Protein AF-A0A1M7PJ17-F1 (afdb_monomer)

Structure (mmCIF, N/CA/C/O backbone):
data_AF-A0A1M7PJ17-F1
#
_entry.id   AF-A0A1M7PJ17-F1
#
loop_
_atom_site.group_PDB
_atom_site.id
_atom_site.type_symbol
_atom_site.label_atom_id
_atom_site.label_alt_id
_atom_site.label_comp_id
_atom_site.label_asym_id
_atom_site.label_entity_id
_atom_site.label_seq_id
_atom_site.pdbx_PDB_ins_code
_atom_site.Cartn_x
_atom_site.Cartn_y
_atom_site.Cartn_z
_atom_site.occupancy
_atom_site.B_iso_or_equiv
_atom_site.auth_seq_id
_atom_site.auth_comp_id
_atom_site.auth_asym_id
_atom_site.auth_atom_id
_atom_site.pdbx_PDB_model_num
ATOM 1 N N . MET A 1 1 ? -5.662 15.257 6.649 1.00 79.00 1 MET A N 1
ATOM 2 C CA . MET A 1 1 ? -4.935 15.337 5.359 1.00 79.00 1 MET A CA 1
ATOM 3 C C . MET A 1 1 ? -5.866 14.843 4.270 1.00 79.00 1 MET A C 1
ATOM 5 O O . MET A 1 1 ? -6.425 13.766 4.439 1.00 79.00 1 MET A O 1
ATOM 9 N N . ASN A 1 2 ? -6.087 15.626 3.214 1.00 89.44 2 ASN A N 1
ATOM 10 C CA . ASN A 1 2 ? -6.954 15.208 2.107 1.00 89.44 2 ASN A CA 1
ATOM 11 C C . ASN A 1 2 ? -6.204 14.250 1.145 1.00 89.44 2 ASN A C 1
ATOM 13 O O . ASN A 1 2 ? -4.993 14.052 1.269 1.00 89.44 2 ASN A O 1
ATOM 17 N N . ARG A 1 3 ? -6.923 13.626 0.198 1.00 94.19 3 ARG A N 1
ATOM 18 C CA . ARG A 1 3 ? -6.342 12.658 -0.759 1.00 94.19 3 ARG A CA 1
ATOM 19 C C . ARG A 1 3 ? -5.282 13.286 -1.672 1.00 94.19 3 ARG A C 1
ATOM 21 O O . ARG A 1 3 ? -4.287 12.630 -1.966 1.00 94.19 3 ARG A O 1
ATOM 28 N N . THR A 1 4 ? -5.473 14.537 -2.085 1.00 95.31 4 THR A N 1
ATOM 29 C CA . THR A 1 4 ? -4.537 15.268 -2.951 1.00 95.31 4 THR A CA 1
ATOM 30 C C . THR A 1 4 ? -3.198 15.484 -2.250 1.00 95.31 4 THR A C 1
ATOM 32 O O . THR A 1 4 ? -2.162 15.092 -2.780 1.00 95.31 4 THR A O 1
ATOM 35 N N . ASP A 1 5 ? -3.217 15.993 -1.017 1.00 95.69 5 ASP A N 1
ATOM 36 C CA . ASP A 1 5 ? -2.011 16.192 -0.207 1.00 95.69 5 ASP A CA 1
ATOM 37 C C . ASP A 1 5 ? -1.290 14.862 0.056 1.00 95.69 5 ASP A C 1
ATOM 39 O O . ASP A 1 5 ? -0.059 14.791 0.052 1.00 95.69 5 ASP A O 1
ATOM 43 N N . PHE A 1 6 ? -2.050 13.781 0.278 1.00 96.12 6 PHE A N 1
ATOM 44 C CA . PHE A 1 6 ? -1.476 12.447 0.440 1.00 96.12 6 PHE A CA 1
ATOM 45 C C . PHE A 1 6 ? -0.746 11.999 -0.831 1.00 96.12 6 PHE A C 1
ATOM 47 O O . PHE A 1 6 ? 0.396 11.552 -0.744 1.00 96.12 6 PHE A O 1
ATOM 54 N N . ILE A 1 7 ? -1.364 12.164 -2.006 1.00 97.69 7 ILE A N 1
ATOM 55 C CA . ILE A 1 7 ? -0.747 11.840 -3.299 1.00 97.69 7 ILE A CA 1
ATOM 56 C C . ILE A 1 7 ? 0.556 12.618 -3.499 1.00 97.69 7 ILE A C 1
ATOM 58 O O . ILE A 1 7 ? 1.564 12.007 -3.849 1.00 97.69 7 ILE A O 1
ATOM 62 N N . GLU A 1 8 ? 0.571 13.934 -3.271 1.00 97.62 8 GLU A N 1
ATOM 63 C CA . GLU A 1 8 ? 1.778 14.747 -3.486 1.00 97.62 8 GLU A CA 1
ATOM 64 C C . GLU A 1 8 ? 2.935 14.316 -2.574 1.00 97.62 8 GLU A C 1
ATOM 66 O O . GLU A 1 8 ? 4.075 14.164 -3.027 1.00 97.62 8 GLU A O 1
ATOM 71 N N . ASN A 1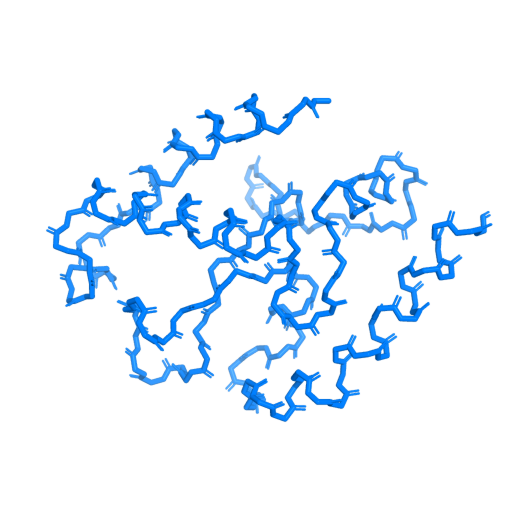 9 ? 2.639 13.998 -1.312 1.00 96.50 9 ASN A N 1
ATOM 72 C CA . ASN A 1 9 ? 3.629 13.445 -0.390 1.00 96.50 9 ASN A CA 1
ATOM 73 C C . ASN A 1 9 ? 4.150 12.073 -0.852 1.00 96.50 9 ASN A C 1
ATOM 75 O O . ASN A 1 9 ? 5.361 11.819 -0.820 1.00 96.50 9 ASN A O 1
ATOM 79 N N . GLU A 1 10 ? 3.261 11.196 -1.325 1.00 97.44 10 GLU A N 1
ATOM 80 C CA . GLU A 1 10 ? 3.639 9.873 -1.824 1.00 97.44 10 GLU A CA 1
ATOM 81 C C . GLU A 1 10 ? 4.479 9.954 -3.103 1.00 97.44 10 GLU A C 1
ATOM 83 O O . GLU A 1 10 ? 5.447 9.202 -3.224 1.00 97.44 10 GLU A O 1
ATOM 88 N N . LYS A 1 11 ? 4.211 10.900 -4.014 1.00 98.06 11 LYS A N 1
ATOM 89 C CA . LYS A 1 11 ? 5.052 11.130 -5.204 1.00 98.06 11 LYS A CA 1
ATOM 90 C C . LYS A 1 11 ? 6.504 11.391 -4.807 1.00 98.06 11 LYS A C 1
ATOM 92 O O . LYS A 1 11 ? 7.417 10.731 -5.309 1.00 98.06 11 LYS A O 1
ATOM 97 N N . ILE A 1 12 ? 6.723 12.313 -3.866 1.00 97.25 12 ILE A N 1
ATOM 98 C CA . ILE A 1 12 ? 8.064 12.669 -3.379 1.00 97.25 12 ILE A CA 1
ATOM 99 C C . ILE A 1 12 ? 8.724 11.470 -2.690 1.00 97.25 12 ILE A C 1
ATOM 101 O O . ILE A 1 12 ? 9.908 11.198 -2.912 1.00 97.25 12 ILE A O 1
ATOM 105 N N . ARG A 1 13 ? 7.975 10.738 -1.858 1.00 95.81 13 ARG A N 1
ATOM 106 C CA . ARG A 1 13 ? 8.484 9.572 -1.125 1.00 95.81 13 ARG A CA 1
ATOM 107 C C . ARG A 1 13 ? 8.889 8.439 -2.067 1.00 95.81 13 ARG A C 1
ATOM 109 O O . ARG A 1 13 ? 9.993 7.915 -1.946 1.00 95.81 13 ARG A O 1
ATOM 116 N N . VAL A 1 14 ? 8.025 8.070 -3.009 1.00 96.56 14 VAL A N 1
ATOM 117 C CA . VAL A 1 14 ? 8.229 6.933 -3.920 1.00 96.56 14 VAL A CA 1
ATOM 118 C C . VAL A 1 14 ? 9.394 7.182 -4.874 1.00 96.56 14 VAL A C 1
ATOM 120 O O . VAL A 1 14 ? 10.194 6.274 -5.099 1.00 96.56 14 VAL A O 1
ATOM 123 N N . LEU A 1 15 ? 9.574 8.421 -5.348 1.00 97.56 15 LEU A N 1
ATOM 124 C CA . LEU A 1 15 ? 10.743 8.795 -6.153 1.00 97.56 15 LEU A CA 1
ATOM 125 C C . LEU A 1 15 ? 12.072 8.507 -5.434 1.00 97.56 15 LEU A C 1
ATOM 127 O O . LEU A 1 15 ? 13.036 8.120 -6.091 1.00 97.56 15 LEU A O 1
ATOM 131 N N . LYS A 1 16 ? 12.123 8.668 -4.104 1.00 95.81 16 LYS A N 1
ATOM 132 C CA . LYS A 1 16 ? 13.315 8.396 -3.277 1.00 95.81 16 LYS A CA 1
ATOM 133 C C . LYS A 1 16 ? 13.529 6.907 -2.988 1.00 95.81 16 LYS A C 1
ATOM 135 O O . LYS A 1 16 ? 14.641 6.517 -2.651 1.00 95.81 16 LYS A O 1
ATOM 140 N N . LEU A 1 17 ? 12.484 6.083 -3.086 1.00 93.50 17 LEU A N 1
ATOM 141 C CA . LEU A 1 17 ? 12.572 4.637 -2.848 1.00 93.50 17 LEU A CA 1
ATOM 142 C C . LEU A 1 17 ? 13.067 3.852 -4.060 1.00 93.50 17 LEU A C 1
ATOM 144 O O . LEU A 1 17 ? 13.517 2.714 -3.911 1.00 93.50 17 LEU A O 1
ATOM 148 N N . TYR A 1 18 ? 12.978 4.440 -5.251 1.00 97.00 18 TYR A N 1
ATOM 149 C CA . TYR A 1 18 ? 13.457 3.797 -6.459 1.00 97.00 18 TYR A CA 1
ATOM 150 C C . TYR A 1 18 ? 14.974 3.591 -6.408 1.00 97.00 18 TYR A C 1
ATOM 152 O O . TYR A 1 18 ? 15.756 4.525 -6.245 1.00 97.00 18 TYR A O 1
ATOM 160 N N . THR A 1 19 ? 15.383 2.354 -6.654 1.00 96.50 19 THR A N 1
ATOM 161 C CA . THR A 1 19 ? 16.767 1.974 -6.943 1.00 96.50 19 THR A CA 1
ATOM 162 C C . THR A 1 19 ? 16.802 1.131 -8.211 1.00 96.50 19 THR A C 1
ATOM 164 O O . THR A 1 19 ? 15.980 0.222 -8.369 1.00 96.50 19 THR A O 1
ATOM 167 N N . SER A 1 20 ? 17.756 1.403 -9.106 1.00 94.25 20 SER A N 1
ATOM 168 C CA . SER A 1 20 ? 17.914 0.643 -10.354 1.00 94.25 20 SER A CA 1
ATOM 169 C C . SER A 1 20 ? 18.114 -0.846 -10.075 1.00 94.25 20 SER A C 1
ATOM 171 O O . SER A 1 20 ? 17.436 -1.661 -10.683 1.00 94.25 20 SER A O 1
ATOM 173 N N . GLN A 1 21 ? 18.920 -1.192 -9.067 1.00 95.69 21 GLN A N 1
ATOM 174 C CA . GLN A 1 21 ? 19.187 -2.578 -8.665 1.00 95.69 21 GLN A CA 1
ATOM 175 C C . GLN A 1 21 ? 17.927 -3.418 -8.396 1.00 95.69 21 GLN A C 1
ATOM 177 O O . GLN A 1 21 ? 17.948 -4.626 -8.599 1.00 95.69 21 GLN A O 1
ATOM 182 N N . LYS A 1 22 ? 16.849 -2.808 -7.886 1.00 93.56 22 LYS A N 1
ATOM 183 C CA . LYS A 1 22 ? 15.629 -3.535 -7.495 1.00 93.56 22 LYS A CA 1
ATOM 184 C C . LYS A 1 22 ? 14.490 -3.400 -8.495 1.00 93.56 22 LYS A C 1
ATOM 186 O O . LYS A 1 22 ? 13.663 -4.300 -8.578 1.00 93.56 22 LYS A O 1
ATOM 191 N N . HIS A 1 23 ? 14.400 -2.261 -9.177 1.00 96.62 23 HIS A N 1
ATOM 192 C CA . HIS A 1 23 ? 13.172 -1.870 -9.864 1.00 96.62 23 HIS A CA 1
ATOM 193 C C . HIS A 1 23 ? 13.328 -1.761 -11.379 1.00 96.62 23 HIS A C 1
ATOM 195 O O . HIS A 1 23 ? 12.305 -1.783 -12.051 1.00 96.62 23 HIS A O 1
ATOM 201 N N . ILE A 1 24 ? 14.550 -1.661 -11.924 1.00 95.81 24 ILE A N 1
ATOM 202 C CA . ILE A 1 24 ? 14.758 -1.354 -13.353 1.00 95.81 24 ILE A CA 1
ATOM 203 C C . ILE A 1 24 ? 14.088 -2.365 -14.291 1.00 95.81 24 ILE A C 1
ATOM 205 O O . ILE A 1 24 ? 13.600 -1.984 -15.351 1.00 95.81 24 ILE A O 1
ATOM 209 N N . GLU A 1 25 ? 14.022 -3.635 -13.881 1.00 94.62 25 GLU A N 1
ATOM 210 C CA . GLU A 1 25 ? 13.449 -4.723 -14.677 1.00 94.62 25 GLU A CA 1
ATOM 211 C C . GLU A 1 25 ? 11.940 -4.547 -14.911 1.00 94.62 25 GLU A C 1
ATOM 213 O O . GLU A 1 25 ? 11.453 -4.773 -16.015 1.00 94.62 25 GLU A O 1
ATOM 218 N N . GLY A 1 26 ? 11.187 -4.124 -13.890 1.00 95.44 26 GLY A N 1
ATOM 219 C CA . GLY A 1 26 ? 9.742 -3.905 -14.006 1.00 95.44 26 GLY A CA 1
ATOM 220 C C . GLY A 1 26 ? 9.328 -2.445 -14.178 1.00 95.44 26 GLY A C 1
ATOM 221 O O . GLY A 1 26 ? 8.224 -2.170 -14.641 1.00 95.44 26 GLY A O 1
ATOM 222 N N . PHE A 1 27 ? 10.198 -1.504 -13.819 1.00 96.56 27 PHE A N 1
ATOM 223 C CA . PHE A 1 27 ? 9.952 -0.068 -13.851 1.00 96.56 27 PHE A CA 1
ATOM 224 C C . PHE A 1 27 ? 11.170 0.641 -14.446 1.00 96.56 27 PHE A C 1
ATOM 226 O O . PHE A 1 27 ? 12.147 0.893 -13.746 1.00 96.56 27 PHE A O 1
ATOM 233 N N . GLN A 1 28 ? 11.108 1.025 -15.726 1.00 96.44 28 GLN A N 1
ATOM 234 C CA . GLN A 1 28 ? 12.287 1.515 -16.463 1.00 96.44 28 GLN A CA 1
ATOM 235 C C . GLN A 1 28 ? 12.883 2.822 -15.908 1.00 96.44 28 GLN A C 1
ATOM 237 O O . GLN A 1 28 ? 13.998 3.208 -16.252 1.00 96.44 28 GLN A O 1
ATOM 242 N N . SER A 1 29 ? 12.140 3.547 -15.071 1.00 97.94 29 SER A N 1
ATOM 243 C CA . SER A 1 29 ? 12.629 4.746 -14.397 1.00 97.94 29 SER A CA 1
ATOM 244 C C . SER A 1 29 ? 11.901 4.984 -13.077 1.00 97.94 29 SER A C 1
ATOM 246 O O . SER A 1 29 ? 10.779 4.514 -12.870 1.00 97.94 29 SER A O 1
ATOM 248 N N . LYS A 1 30 ? 12.492 5.823 -12.215 1.00 98.00 30 LYS A N 1
ATOM 249 C CA . LYS A 1 30 ? 11.833 6.319 -10.995 1.00 98.00 30 LYS A CA 1
ATOM 250 C C . LYS A 1 30 ? 10.483 6.991 -11.275 1.00 98.00 30 LYS A C 1
ATOM 252 O O . LYS A 1 30 ? 9.583 6.908 -10.447 1.00 98.00 30 LYS A O 1
ATOM 257 N N . TYR A 1 31 ? 10.327 7.622 -12.442 1.00 98.25 31 TYR A N 1
ATOM 258 C CA . TYR A 1 31 ? 9.075 8.264 -12.841 1.00 98.25 31 TYR A CA 1
ATOM 259 C C . TYR A 1 31 ? 8.014 7.235 -13.219 1.00 98.25 31 TYR A C 1
ATOM 261 O O . TYR A 1 31 ? 6.883 7.371 -12.773 1.00 98.25 31 TYR A O 1
ATOM 269 N N . LYS A 1 32 ? 8.384 6.169 -13.944 1.00 98.19 32 LYS A N 1
ATOM 270 C CA . LYS A 1 32 ? 7.470 5.053 -14.241 1.00 98.19 32 LYS A CA 1
ATOM 271 C C . LYS A 1 32 ? 7.058 4.292 -12.983 1.00 98.19 32 LYS A C 1
ATOM 273 O O . LYS A 1 32 ? 5.903 3.902 -12.854 1.00 98.19 32 LYS A O 1
ATOM 278 N N . PHE A 1 33 ? 7.976 4.141 -12.032 1.00 98.31 33 PHE A N 1
ATOM 279 C CA . PHE A 1 33 ? 7.676 3.564 -10.724 1.00 98.31 33 PHE A CA 1
ATOM 280 C C . PHE A 1 33 ? 6.695 4.420 -9.912 1.00 98.31 33 PHE A C 1
ATOM 282 O O . PHE A 1 33 ? 5.715 3.901 -9.383 1.00 98.31 33 PHE A O 1
ATOM 289 N N . MET A 1 34 ? 6.928 5.735 -9.850 1.00 98.44 34 MET A N 1
ATOM 290 C CA . MET A 1 34 ? 6.029 6.681 -9.184 1.00 98.44 34 MET A CA 1
ATOM 291 C C . MET A 1 34 ? 4.653 6.733 -9.859 1.00 98.44 34 MET A C 1
ATOM 293 O O . MET A 1 34 ? 3.643 6.630 -9.169 1.00 98.44 34 MET A O 1
ATOM 297 N N . GLU A 1 35 ? 4.608 6.824 -11.191 1.00 98.50 35 GLU A N 1
ATOM 298 C CA . GLU A 1 35 ? 3.371 6.819 -11.981 1.00 98.50 35 GLU A CA 1
ATOM 299 C C . GLU A 1 35 ? 2.549 5.558 -11.691 1.00 98.50 35 GLU A C 1
ATOM 301 O O . GLU A 1 35 ? 1.369 5.651 -11.355 1.00 98.50 35 GLU A O 1
ATOM 306 N N . TRP A 1 36 ? 3.186 4.382 -11.727 1.00 98.62 36 TRP A N 1
ATOM 307 C CA . TRP A 1 36 ? 2.527 3.130 -11.366 1.00 98.62 36 TRP A CA 1
ATOM 308 C C . TRP A 1 36 ? 2.014 3.144 -9.925 1.00 98.62 36 TRP A C 1
ATOM 310 O O . TRP A 1 36 ? 0.866 2.772 -9.701 1.00 98.62 36 TRP A O 1
ATOM 320 N N . PHE A 1 37 ? 2.819 3.596 -8.958 1.00 98.62 37 PHE A N 1
ATOM 321 C CA . PHE A 1 37 ? 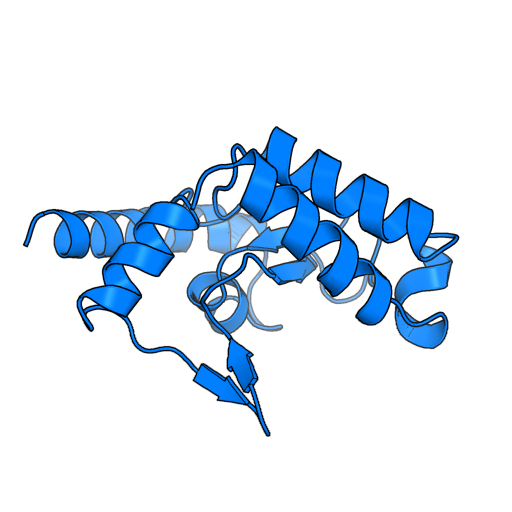2.410 3.618 -7.553 1.00 98.62 37 PHE A CA 1
ATOM 322 C C . PHE A 1 37 ? 1.162 4.483 -7.347 1.00 98.62 37 PHE A C 1
ATOM 324 O O . PHE A 1 37 ? 0.214 4.042 -6.704 1.00 98.62 37 PHE A O 1
ATOM 331 N N . ILE A 1 38 ? 1.128 5.694 -7.915 1.00 98.50 38 ILE A N 1
ATOM 332 C CA . ILE A 1 38 ? -0.023 6.600 -7.789 1.00 98.50 38 ILE A CA 1
ATOM 333 C C . ILE A 1 38 ? -1.249 6.042 -8.520 1.00 98.50 38 ILE A C 1
ATOM 335 O O . ILE A 1 38 ? -2.352 6.068 -7.974 1.00 98.50 38 ILE A O 1
ATOM 339 N N . ASN A 1 39 ? -1.070 5.474 -9.715 1.00 98.56 39 ASN A N 1
ATOM 340 C CA . ASN A 1 39 ? -2.162 4.826 -10.441 1.00 98.56 39 ASN A CA 1
ATOM 341 C C . ASN A 1 39 ? -2.725 3.633 -9.661 1.00 98.56 39 ASN A C 1
ATOM 343 O O . ASN A 1 39 ? -3.941 3.489 -9.558 1.00 98.56 39 ASN A O 1
ATOM 347 N N . GLN A 1 40 ? -1.861 2.814 -9.058 1.00 98.69 40 GLN A N 1
ATOM 348 C CA . GLN A 1 40 ? -2.268 1.678 -8.236 1.00 98.69 40 GLN A CA 1
ATOM 349 C C . GLN A 1 40 ? -2.964 2.132 -6.947 1.00 98.69 40 GLN A C 1
ATOM 351 O O . GLN A 1 40 ? -3.958 1.530 -6.550 1.00 98.69 40 GLN A O 1
ATOM 356 N N . LEU A 1 41 ? -2.494 3.215 -6.323 1.00 98.19 41 LEU A N 1
ATOM 357 C CA . LEU A 1 41 ? -3.119 3.820 -5.147 1.00 98.19 41 LEU A CA 1
ATOM 358 C C . LEU A 1 41 ? -4.550 4.283 -5.446 1.00 98.19 41 LEU A C 1
ATOM 360 O O . LEU A 1 41 ? -5.462 3.965 -4.684 1.00 98.19 41 LEU A O 1
ATOM 364 N N . ASN A 1 42 ? -4.752 4.962 -6.579 1.00 98.06 42 ASN A N 1
ATOM 365 C CA . ASN A 1 42 ? -6.076 5.381 -7.044 1.00 98.06 42 ASN A CA 1
ATOM 366 C C . ASN A 1 42 ? -6.956 4.180 -7.415 1.00 98.06 42 ASN A C 1
ATOM 368 O O . ASN A 1 42 ? -8.106 4.111 -6.990 1.00 98.06 42 ASN A O 1
ATOM 372 N N . LYS A 1 43 ? -6.411 3.204 -8.153 1.00 98.44 43 LYS A N 1
ATOM 373 C CA . LYS A 1 43 ? -7.119 1.975 -8.547 1.00 98.44 43 LYS A CA 1
ATOM 374 C C . LYS A 1 43 ? -7.592 1.163 -7.338 1.00 98.44 43 LYS A C 1
ATOM 376 O O . LYS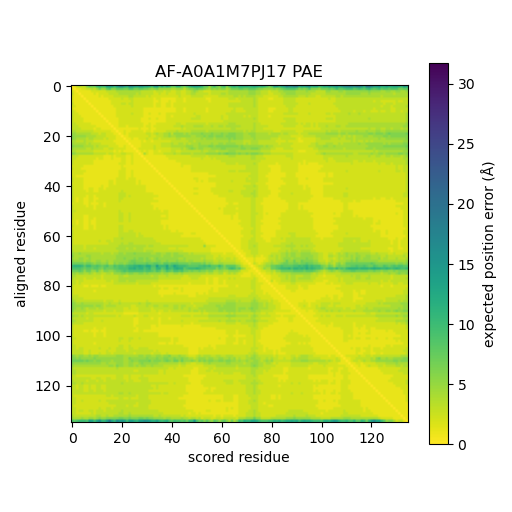 A 1 43 ? -8.655 0.557 -7.392 1.00 98.44 43 LYS A O 1
ATOM 381 N N . GLN A 1 44 ? -6.812 1.150 -6.259 1.00 98.38 44 GLN A N 1
ATOM 382 C CA . GLN A 1 44 ? -7.168 0.492 -5.003 1.00 98.38 44 GLN A CA 1
ATOM 383 C C . GLN A 1 44 ? -7.994 1.378 -4.058 1.00 98.38 44 GLN A C 1
ATOM 385 O O . GLN A 1 44 ? -8.222 0.978 -2.921 1.00 98.38 44 GLN A O 1
ATOM 390 N N . ASP A 1 45 ? -8.411 2.581 -4.471 1.00 98.25 45 ASP A N 1
ATOM 391 C CA . ASP A 1 45 ? -9.143 3.533 -3.622 1.00 98.25 45 ASP A CA 1
ATOM 392 C C . ASP A 1 45 ? -8.458 3.750 -2.256 1.00 98.25 45 ASP A C 1
ATOM 394 O O . ASP A 1 45 ? -9.094 3.796 -1.206 1.00 98.25 45 ASP A O 1
ATOM 398 N N . PHE A 1 46 ? -7.123 3.860 -2.263 1.00 98.50 46 PHE A N 1
ATOM 399 C CA . PHE A 1 46 ? -6.297 4.043 -1.063 1.00 98.50 46 PHE A CA 1
ATOM 400 C C . PHE A 1 46 ? -6.435 2.920 -0.016 1.00 98.50 46 PHE A C 1
ATOM 402 O O . PHE A 1 46 ? -6.078 3.109 1.151 1.00 98.50 46 PHE A O 1
ATOM 409 N N . LYS A 1 47 ? -6.923 1.742 -0.416 1.00 98.81 47 LYS A N 1
ATOM 410 C CA . LYS A 1 47 ? -7.106 0.575 0.452 1.00 98.81 47 LYS A CA 1
ATOM 411 C C . LYS A 1 47 ? -5.979 -0.433 0.297 1.00 98.81 47 LYS A C 1
ATOM 413 O O . LYS A 1 47 ? -5.379 -0.582 -0.768 1.00 98.81 47 LYS A O 1
ATOM 418 N N . CYS A 1 48 ? -5.711 -1.158 1.378 1.00 98.88 48 CYS A N 1
ATOM 419 C CA . CYS A 1 48 ? -4.859 -2.341 1.354 1.00 98.88 48 CYS A CA 1
ATOM 420 C C . CYS A 1 48 ? -5.431 -3.394 0.391 1.00 98.88 48 CYS A C 1
ATOM 422 O O . CYS A 1 48 ? -6.607 -3.723 0.480 1.00 98.88 48 CYS A O 1
ATOM 424 N N . TYR A 1 49 ? -4.597 -3.980 -0.468 1.00 98.81 49 TYR A N 1
ATOM 425 C CA . TYR A 1 49 ? -5.011 -5.041 -1.393 1.00 98.81 49 TYR A CA 1
ATOM 426 C C . TYR A 1 49 ? -5.579 -6.286 -0.691 1.00 98.81 49 TYR A C 1
ATOM 428 O O . TYR A 1 49 ? -6.445 -6.955 -1.253 1.00 98.81 49 TYR A O 1
ATOM 436 N N . TYR A 1 50 ? -5.086 -6.589 0.516 1.00 98.81 50 TYR A N 1
ATOM 437 C CA . TYR A 1 50 ? -5.439 -7.796 1.266 1.00 98.81 50 TYR A CA 1
ATOM 438 C C . TYR A 1 50 ? -6.656 -7.607 2.165 1.00 98.81 50 TYR A C 1
ATOM 440 O O . TYR A 1 50 ? -7.622 -8.346 2.048 1.00 98.81 50 TYR A O 1
ATOM 448 N 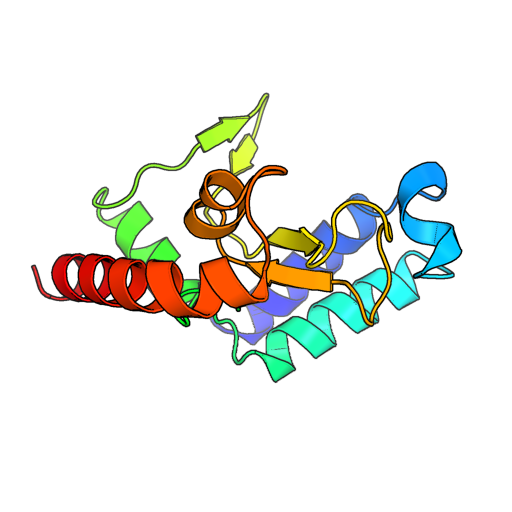N . CYS A 1 51 ? -6.608 -6.635 3.079 1.00 98.75 51 CYS A N 1
ATOM 449 C CA . CYS A 1 51 ? -7.677 -6.429 4.057 1.00 98.75 51 CYS A CA 1
ATOM 450 C C . CYS A 1 51 ? -8.680 -5.350 3.652 1.00 98.75 51 CYS A C 1
ATOM 452 O O . CYS A 1 51 ? -9.603 -5.090 4.405 1.00 98.75 51 CYS A O 1
ATOM 454 N N . GLU A 1 52 ? -8.474 -4.657 2.531 1.00 98.75 52 GLU A N 1
ATOM 455 C CA . GLU A 1 52 ? -9.391 -3.636 1.997 1.00 98.75 52 GLU A CA 1
ATOM 456 C C . GLU A 1 52 ? -9.677 -2.439 2.926 1.00 98.75 52 GLU A C 1
ATOM 458 O O . GLU A 1 52 ? -10.501 -1.578 2.619 1.00 98.75 52 GLU A O 1
ATOM 463 N N . THR A 1 53 ? -8.960 -2.320 4.046 1.00 98.69 53 THR A N 1
ATOM 464 C CA . THR A 1 53 ? -9.012 -1.146 4.922 1.00 98.69 53 THR A CA 1
ATOM 465 C C . THR A 1 53 ? -8.266 0.018 4.279 1.00 98.69 53 THR A C 1
ATOM 467 O O . THR A 1 53 ? -7.149 -0.148 3.772 1.00 98.69 53 THR A O 1
ATOM 470 N N . SER A 1 54 ? -8.877 1.200 4.329 1.00 98.31 54 SER A N 1
ATOM 471 C CA . SER A 1 54 ? -8.287 2.452 3.864 1.00 98.31 54 SER A CA 1
ATOM 472 C C . SER A 1 54 ? -7.050 2.815 4.685 1.00 98.31 54 SER A C 1
ATOM 474 O O . SER A 1 54 ? -7.017 2.642 5.906 1.00 98.31 54 SER A O 1
ATOM 476 N N . ILE A 1 55 ? -6.029 3.377 4.034 1.00 98.25 55 ILE A N 1
ATOM 477 C CA . ILE A 1 55 ? -4.867 3.918 4.746 1.00 98.25 55 ILE A CA 1
ATOM 478 C C . ILE A 1 55 ? -5.249 5.058 5.696 1.00 98.25 55 ILE A C 1
ATOM 480 O O . ILE A 1 55 ? -4.573 5.262 6.701 1.00 98.25 55 ILE A O 1
ATOM 484 N N . PHE A 1 56 ? -6.334 5.783 5.413 1.00 97.81 56 PHE A N 1
ATOM 485 C CA . PHE A 1 56 ? -6.814 6.858 6.278 1.00 97.81 56 PHE A CA 1
ATOM 486 C C . PHE A 1 56 ? -7.343 6.300 7.606 1.00 97.81 56 PHE A C 1
ATOM 488 O O . PHE A 1 56 ? -6.898 6.757 8.655 1.00 97.81 56 PHE A O 1
ATOM 495 N N . ASP A 1 57 ? -8.149 5.236 7.567 1.00 98.06 57 ASP A N 1
ATOM 496 C CA . ASP A 1 57 ? -8.653 4.568 8.775 1.00 98.06 57 ASP A CA 1
ATOM 497 C C . ASP A 1 57 ? -7.500 3.957 9.584 1.00 98.06 57 ASP A C 1
ATOM 499 O O . ASP A 1 57 ? -7.434 4.081 10.804 1.00 98.06 57 ASP A O 1
ATOM 503 N N . ILE 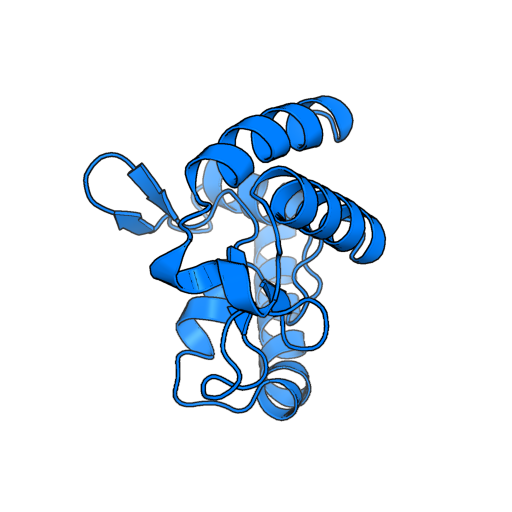A 1 58 ? -6.527 3.335 8.907 1.00 98.19 58 ILE A N 1
ATOM 504 C CA . ILE A 1 58 ? -5.342 2.768 9.570 1.00 98.19 58 ILE A CA 1
ATOM 505 C C . ILE A 1 58 ? -4.542 3.862 10.290 1.00 98.19 58 ILE A C 1
ATOM 507 O O . ILE A 1 58 ? -4.050 3.637 11.397 1.00 98.19 58 ILE A O 1
ATOM 511 N N . ARG A 1 59 ? -4.394 5.043 9.681 1.00 97.06 59 ARG A N 1
ATOM 512 C CA . ARG A 1 59 ? -3.706 6.180 10.307 1.00 97.06 59 ARG A CA 1
ATOM 513 C C . ARG A 1 59 ? -4.484 6.719 11.500 1.00 97.06 59 ARG A C 1
ATOM 515 O O . ARG A 1 59 ? -3.861 6.961 12.528 1.00 97.06 59 ARG A O 1
ATOM 522 N N . GLU A 1 60 ? -5.804 6.829 11.397 1.00 97.06 60 GLU A N 1
ATOM 523 C CA . GLU A 1 60 ? -6.662 7.229 12.516 1.00 97.06 60 GLU A CA 1
ATOM 524 C C . GLU A 1 60 ? -6.525 6.252 13.695 1.00 97.06 60 GLU A C 1
ATOM 526 O O . GLU A 1 60 ? -6.341 6.669 14.837 1.00 97.06 60 GLU A O 1
ATOM 531 N N . LEU A 1 61 ? -6.511 4.944 13.426 1.00 97.94 61 LEU A N 1
ATOM 532 C CA . LEU A 1 61 ? -6.261 3.929 14.452 1.00 97.94 61 LEU A CA 1
ATOM 533 C C . LEU A 1 61 ? -4.882 4.080 15.113 1.00 97.94 61 LEU A C 1
ATOM 535 O O . LEU A 1 61 ? -4.745 3.806 16.303 1.00 97.94 61 LEU A O 1
ATOM 539 N N . MET A 1 62 ? -3.856 4.509 14.373 1.00 96.75 62 MET A N 1
ATOM 540 C CA . MET A 1 62 ? -2.534 4.791 14.946 1.00 96.75 62 MET A CA 1
ATOM 541 C C . MET A 1 62 ? -2.509 6.077 15.771 1.00 96.75 62 MET A C 1
ATOM 543 O O . MET A 1 62 ? -1.799 6.136 16.769 1.00 96.75 62 MET A O 1
ATOM 547 N N . GLU A 1 63 ? -3.231 7.110 15.341 1.00 95.88 63 GLU A N 1
ATOM 548 C CA . GLU A 1 63 ? -3.361 8.384 16.058 1.00 95.88 63 GLU A CA 1
ATOM 549 C C . GLU A 1 63 ? -4.118 8.200 17.378 1.00 95.88 63 GLU A C 1
ATOM 551 O O . GLU A 1 63 ? -3.730 8.782 18.385 1.00 95.88 63 GLU A O 1
ATOM 556 N N . LYS A 1 64 ? -5.118 7.311 17.400 1.00 96.94 64 LYS A N 1
ATOM 557 C CA . LYS A 1 64 ? -5.831 6.867 18.612 1.00 96.94 64 LYS A CA 1
ATOM 558 C C . LYS A 1 64 ? -5.082 5.795 19.417 1.00 96.94 64 LYS A C 1
ATOM 560 O O . LYS A 1 64 ? -5.668 5.189 20.307 1.00 96.94 64 LYS A O 1
ATOM 565 N N . GLU A 1 65 ? -3.834 5.491 19.058 1.00 96.12 65 GLU A N 1
ATOM 566 C CA . GLU A 1 65 ? -2.980 4.478 19.701 1.00 96.12 65 GLU A CA 1
ATOM 567 C C . GLU A 1 65 ? -3.547 3.041 19.731 1.00 96.12 65 GLU A C 1
ATOM 569 O O . GLU A 1 65 ? -2.998 2.157 20.390 1.0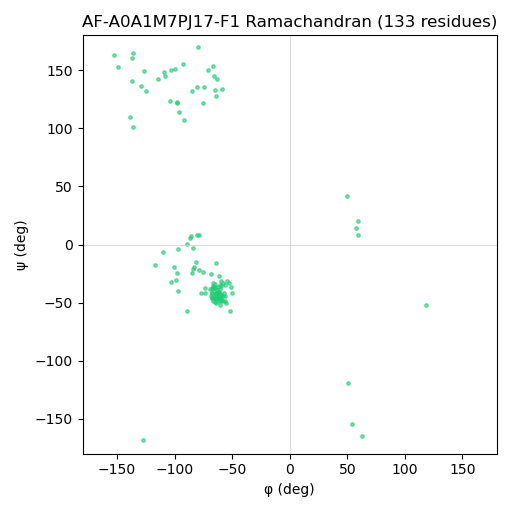0 96.12 65 GLU A O 1
ATOM 574 N N . LYS A 1 66 ? -4.592 2.756 18.947 1.00 97.38 66 LYS A N 1
ATOM 575 C CA . LYS A 1 66 ? -5.178 1.412 18.798 1.00 97.38 66 LYS A CA 1
ATOM 576 C C . LYS A 1 66 ? -4.325 0.491 17.933 1.00 97.38 66 LYS A C 1
ATOM 578 O O . LYS A 1 66 ? -4.401 -0.729 18.053 1.00 97.38 66 LYS A O 1
ATOM 583 N N . LEU A 1 67 ? -3.498 1.068 17.060 1.00 96.69 67 LEU A N 1
ATOM 584 C CA . LEU A 1 67 ? -2.516 0.346 16.259 1.00 96.69 67 LEU A CA 1
ATOM 585 C C . LEU A 1 67 ? -1.109 0.912 16.463 1.00 96.69 67 LEU A C 1
ATOM 587 O O . LEU A 1 67 ? -0.864 2.110 16.344 1.00 96.69 67 LEU A O 1
ATOM 591 N N . LYS A 1 68 ? -0.140 0.023 16.707 1.00 94.50 68 LYS A N 1
ATOM 592 C CA . LYS A 1 68 ? 1.267 0.407 16.877 1.00 94.50 68 LYS A CA 1
ATOM 593 C C . LYS A 1 68 ? 1.982 0.531 15.536 1.00 94.50 68 LYS A C 1
ATOM 595 O O . LYS A 1 68 ? 1.941 -0.390 14.718 1.00 94.50 68 LYS A O 1
ATOM 600 N N . LYS A 1 69 ? 2.712 1.630 15.343 1.00 93.12 69 LYS A N 1
ATOM 601 C CA . LYS A 1 69 ? 3.684 1.796 14.248 1.00 93.12 69 LYS A CA 1
ATOM 602 C C . LYS A 1 69 ? 4.914 0.916 14.504 1.00 93.12 69 LYS A C 1
ATOM 604 O O . LYS A 1 69 ? 5.295 0.713 15.656 1.00 93.12 69 LYS A O 1
ATOM 609 N N . ARG A 1 70 ? 5.595 0.447 13.452 1.00 93.81 70 ARG A N 1
ATOM 610 C CA . ARG A 1 70 ? 6.888 -0.254 13.599 1.00 93.81 70 ARG A CA 1
ATOM 611 C C . ARG A 1 70 ? 8.034 0.731 13.389 1.00 93.81 70 ARG A C 1
ATOM 613 O O . ARG A 1 70 ? 8.217 1.214 12.274 1.00 93.81 70 ARG A O 1
ATOM 620 N N . LYS A 1 71 ? 8.821 1.016 14.428 1.00 92.94 71 LYS A N 1
ATOM 621 C CA . LYS A 1 71 ? 10.034 1.843 14.311 1.00 92.94 71 LYS A CA 1
ATOM 622 C C . LYS A 1 71 ? 11.077 1.137 13.433 1.00 92.94 71 LYS A C 1
ATOM 624 O O . LYS A 1 71 ? 11.321 -0.055 13.613 1.00 92.94 71 LYS A O 1
ATOM 629 N N . ILE A 1 72 ? 11.675 1.862 12.488 1.00 91.31 72 ILE A N 1
ATOM 630 C CA . ILE A 1 72 ? 12.741 1.382 11.597 1.00 91.31 72 ILE A CA 1
ATOM 631 C C . ILE A 1 72 ? 13.817 2.461 11.436 1.00 91.31 72 ILE A C 1
ATOM 633 O O . ILE A 1 72 ? 13.580 3.491 10.813 1.00 91.31 72 ILE A O 1
ATOM 637 N N . GLY A 1 73 ? 15.010 2.247 11.998 1.00 89.19 73 GLY A N 1
ATOM 638 C CA . GLY A 1 73 ? 16.056 3.277 12.008 1.00 89.19 73 GLY A CA 1
ATOM 639 C C . GLY A 1 73 ? 15.518 4.614 12.539 1.00 89.19 73 GLY A C 1
ATOM 640 O O . GLY A 1 73 ? 15.009 4.680 13.659 1.00 89.19 73 GLY A O 1
ATOM 641 N N . HIS A 1 74 ? 15.570 5.654 11.702 1.00 84.75 74 HIS A N 1
ATOM 642 C CA . HIS A 1 74 ? 15.060 6.999 12.008 1.00 84.75 74 HIS A CA 1
ATOM 643 C C . HIS A 1 74 ? 13.578 7.229 11.643 1.00 84.75 74 HIS A C 1
ATOM 645 O O . HIS A 1 74 ? 13.073 8.330 11.836 1.00 84.75 74 HIS A O 1
ATOM 651 N N . GLY A 1 75 ? 12.875 6.229 11.102 1.00 87.56 75 GLY A N 1
ATOM 652 C CA . GLY A 1 75 ? 11.494 6.350 10.623 1.00 87.56 75 GLY A CA 1
ATOM 653 C C . GLY A 1 75 ? 10.537 5.299 11.188 1.00 87.56 75 GLY A C 1
ATOM 654 O O . GLY A 1 75 ? 10.853 4.560 12.123 1.00 87.56 75 GLY A O 1
ATOM 655 N N . PHE A 1 76 ? 9.344 5.220 10.592 1.00 92.25 76 PHE A N 1
ATOM 656 C CA . PHE A 1 76 ? 8.287 4.285 10.984 1.00 92.25 76 PHE A CA 1
ATOM 657 C C . PHE A 1 76 ? 7.614 3.648 9.764 1.00 92.25 76 PHE A C 1
ATOM 659 O O . PHE A 1 76 ? 7.328 4.331 8.782 1.00 92.25 76 PHE A O 1
ATOM 666 N N . ARG A 1 77 ? 7.302 2.352 9.861 1.00 94.50 77 ARG A N 1
ATOM 667 C CA . ARG A 1 77 ? 6.368 1.649 8.966 1.00 94.50 77 ARG A CA 1
ATOM 668 C C . ARG A 1 77 ? 4.961 1.663 9.553 1.00 94.50 77 ARG A C 1
ATOM 670 O O . ARG A 1 77 ? 4.793 1.785 10.771 1.00 94.50 77 ARG A O 1
ATOM 677 N N . GLY A 1 78 ? 3.963 1.532 8.681 1.00 95.25 78 GLY A N 1
ATOM 678 C CA . GLY A 1 78 ? 2.546 1.617 9.046 1.00 95.25 78 GLY A CA 1
ATOM 679 C C . GLY A 1 78 ? 1.758 2.751 8.383 1.00 95.25 78 GLY A C 1
ATOM 680 O O . GLY A 1 78 ? 0.718 2.461 7.803 1.00 95.25 78 GLY A O 1
ATOM 681 N N . PRO A 1 79 ? 2.203 4.022 8.426 1.00 95.50 79 PRO A N 1
ATOM 682 C CA . PRO A 1 79 ? 1.351 5.164 8.068 1.00 95.50 79 PRO A CA 1
ATOM 683 C C . PRO A 1 79 ? 1.183 5.399 6.552 1.00 95.50 79 PRO A C 1
ATOM 685 O O . PRO A 1 79 ? 0.639 6.433 6.153 1.00 95.50 79 PRO A O 1
ATOM 688 N N . ILE A 1 80 ? 1.667 4.467 5.727 1.00 96.44 80 ILE A N 1
ATOM 689 C CA . ILE A 1 80 ? 1.571 4.442 4.261 1.00 96.44 80 ILE A CA 1
ATOM 690 C C . ILE A 1 80 ? 1.228 3.021 3.792 1.00 96.44 80 ILE A C 1
ATOM 692 O O . ILE A 1 80 ? 1.456 2.056 4.528 1.00 96.44 80 ILE A O 1
ATOM 696 N N . LEU A 1 81 ? 0.708 2.886 2.567 1.00 98.31 81 LEU A N 1
ATOM 697 C CA . LEU A 1 81 ? 0.657 1.583 1.902 1.00 98.31 81 LEU A CA 1
ATOM 698 C C . LEU A 1 81 ? 2.025 1.264 1.293 1.00 98.31 81 LEU A C 1
ATOM 700 O O . LEU A 1 81 ? 2.684 2.104 0.680 1.00 98.31 81 LEU A O 1
ATOM 704 N N . GLU A 1 82 ? 2.455 0.031 1.487 1.00 97.62 82 GLU A N 1
ATOM 705 C CA . GLU A 1 82 ? 3.741 -0.490 1.060 1.00 97.62 82 GLU A CA 1
ATOM 706 C C . GLU A 1 82 ? 3.561 -1.343 -0.186 1.00 97.62 82 GLU A C 1
ATOM 708 O O . GLU A 1 82 ? 2.526 -1.979 -0.374 1.00 97.62 82 GLU A O 1
ATOM 713 N N . ILE A 1 83 ? 4.586 -1.379 -1.030 1.00 97.75 83 ILE A N 1
ATOM 714 C CA . ILE A 1 83 ? 4.591 -2.268 -2.185 1.00 97.75 83 ILE A CA 1
ATOM 715 C C . ILE A 1 83 ? 4.855 -3.680 -1.681 1.00 97.75 83 ILE A C 1
ATOM 717 O O . ILE A 1 83 ? 5.885 -3.935 -1.052 1.00 97.75 83 ILE A O 1
ATOM 721 N N . ASP A 1 84 ? 3.931 -4.580 -1.976 1.00 98.06 84 ASP A N 1
ATOM 722 C CA . ASP A 1 84 ? 4.093 -6.008 -1.767 1.00 98.06 84 ASP A CA 1
ATOM 723 C C . ASP A 1 84 ? 4.237 -6.729 -3.110 1.00 98.06 84 ASP A C 1
ATOM 725 O O . ASP A 1 84 ? 3.690 -6.285 -4.124 1.00 98.06 84 ASP A O 1
ATOM 729 N N . LYS A 1 85 ? 4.993 -7.829 -3.115 1.00 97.19 85 LYS A N 1
ATOM 730 C CA . LYS A 1 85 ? 5.123 -8.724 -4.266 1.00 97.19 85 LYS A CA 1
ATOM 731 C C . LYS A 1 85 ? 4.173 -9.896 -4.055 1.00 97.19 85 LYS A C 1
ATOM 733 O O . LYS A 1 85 ? 4.309 -10.626 -3.075 1.00 97.19 85 LYS A O 1
ATOM 738 N N . MET A 1 86 ? 3.249 -10.102 -4.989 1.00 97.25 86 MET A N 1
ATOM 739 C CA . MET A 1 86 ? 2.306 -11.216 -4.919 1.00 97.25 86 MET A CA 1
ATOM 740 C C . MET A 1 86 ? 3.069 -12.545 -4.930 1.00 97.25 86 MET A C 1
ATOM 742 O O . MET A 1 86 ? 2.950 -13.335 -3.993 1.00 97.25 86 MET A O 1
ATOM 746 N N . ASN A 1 87 ? 3.957 -12.714 -5.915 1.00 95.75 87 ASN A N 1
ATOM 747 C CA . ASN A 1 87 ? 4.973 -13.757 -5.936 1.00 95.75 87 ASN A CA 1
ATOM 748 C C . ASN A 1 87 ? 6.351 -13.160 -5.604 1.00 95.75 87 ASN A C 1
ATOM 750 O O . ASN A 1 87 ? 6.842 -12.248 -6.274 1.00 95.75 87 ASN A O 1
ATOM 754 N N . ASN A 1 88 ? 7.001 -13.687 -4.570 1.00 92.31 88 ASN A N 1
ATOM 755 C CA . ASN A 1 88 ? 8.262 -13.151 -4.069 1.00 92.31 88 ASN A CA 1
ATOM 756 C C . ASN A 1 88 ? 9.450 -13.328 -5.021 1.00 92.31 88 ASN A C 1
ATOM 758 O O . ASN A 1 88 ? 10.361 -12.488 -4.980 1.00 92.31 88 ASN A O 1
ATOM 762 N N . ASP A 1 89 ? 9.391 -14.333 -5.892 1.00 93.38 89 ASP A N 1
ATOM 763 C CA . ASP A 1 89 ? 10.453 -14.716 -6.825 1.00 93.38 89 ASP A CA 1
ATOM 764 C C . ASP A 1 89 ? 10.416 -13.891 -8.117 1.00 93.38 89 ASP A C 1
ATOM 766 O O . ASP A 1 89 ? 11.428 -13.728 -8.792 1.00 93.38 89 ASP A O 1
ATOM 770 N N . LEU A 1 90 ? 9.268 -13.286 -8.441 1.00 93.31 90 LEU A N 1
ATOM 771 C CA . LEU A 1 90 ? 9.086 -12.511 -9.672 1.00 93.31 90 LEU A CA 1
ATOM 772 C C . LEU A 1 90 ? 9.528 -11.045 -9.558 1.00 93.31 90 LEU A C 1
ATOM 774 O O . LEU A 1 90 ? 9.302 -10.277 -10.490 1.00 93.31 90 LEU A O 1
ATOM 778 N N . GLY A 1 91 ? 10.155 -10.624 -8.457 1.00 94.12 91 GLY A N 1
ATOM 779 C CA . GLY A 1 91 ? 10.699 -9.266 -8.317 1.00 94.12 91 GLY A CA 1
ATOM 780 C C . GLY A 1 91 ? 9.650 -8.142 -8.383 1.00 94.12 91 GLY A C 1
ATOM 781 O O . GLY A 1 91 ? 8.449 -8.364 -8.216 1.00 94.12 91 GLY A O 1
ATOM 782 N N . TYR A 1 92 ? 10.112 -6.905 -8.584 1.00 96.94 92 TYR A N 1
ATOM 783 C CA . TYR A 1 92 ? 9.255 -5.717 -8.650 1.00 96.94 92 TYR A CA 1
ATOM 784 C C . TYR A 1 92 ? 8.837 -5.424 -10.091 1.00 96.94 92 TYR A C 1
ATOM 786 O O . TYR A 1 92 ? 9.646 -4.924 -10.869 1.00 96.94 92 TYR A O 1
ATOM 794 N N . ARG A 1 93 ? 7.571 -5.685 -10.434 1.00 96.94 93 ARG A N 1
ATOM 795 C CA . ARG A 1 93 ? 6.982 -5.348 -11.740 1.00 96.94 93 ARG A CA 1
ATOM 796 C C . ARG A 1 93 ? 5.485 -5.040 -11.623 1.00 96.94 93 ARG A C 1
ATOM 798 O O . ARG A 1 93 ? 4.842 -5.603 -10.737 1.00 96.94 93 ARG A O 1
ATOM 805 N N . PRO A 1 94 ? 4.905 -4.214 -12.515 1.00 97.62 94 PRO A N 1
ATOM 806 C CA . PRO A 1 94 ? 3.508 -3.787 -12.430 1.00 97.62 94 PRO A CA 1
ATOM 807 C C . PRO A 1 94 ? 2.484 -4.914 -12.262 1.00 97.62 94 PRO A C 1
ATOM 809 O O . PRO A 1 94 ? 1.502 -4.736 -11.552 1.00 97.62 94 PRO A O 1
ATOM 812 N N . SER A 1 95 ? 2.714 -6.067 -12.897 1.00 97.25 95 SER A N 1
ATOM 813 C CA . SER A 1 95 ? 1.826 -7.234 -12.849 1.00 97.25 95 SER A CA 1
ATOM 814 C C . SER A 1 95 ? 1.988 -8.107 -11.602 1.00 97.25 95 SER A C 1
ATOM 816 O O . SER A 1 95 ? 1.123 -8.930 -11.339 1.00 97.25 95 SER A O 1
ATOM 818 N N . ASN A 1 96 ? 3.077 -7.948 -10.845 1.00 97.94 96 ASN A N 1
ATOM 819 C CA . ASN A 1 96 ? 3.380 -8.748 -9.653 1.00 97.94 96 ASN A CA 1
ATOM 820 C C . ASN A 1 96 ? 3.270 -7.938 -8.353 1.00 97.94 96 ASN A C 1
ATOM 822 O O . ASN A 1 96 ? 3.426 -8.486 -7.266 1.00 97.94 96 ASN A O 1
ATOM 826 N N . CYS A 1 97 ? 3.054 -6.628 -8.441 1.00 98.25 97 CYS A N 1
ATOM 827 C CA . CYS A 1 97 ? 3.041 -5.754 -7.280 1.00 98.25 97 CYS A CA 1
ATOM 828 C C . CYS A 1 97 ? 1.633 -5.261 -6.945 1.00 98.25 97 CYS A C 1
ATOM 830 O O . CYS A 1 97 ? 0.827 -4.970 -7.824 1.00 98.25 97 CYS A O 1
ATOM 832 N N . VAL A 1 98 ? 1.374 -5.111 -5.650 1.00 98.62 98 VAL A N 1
ATOM 833 C CA . VAL A 1 98 ? 0.151 -4.519 -5.093 1.00 98.62 98 VAL A CA 1
ATOM 834 C C . VAL A 1 98 ? 0.513 -3.568 -3.958 1.00 98.62 98 VAL A C 1
ATOM 836 O O . VAL A 1 98 ? 1.636 -3.601 -3.450 1.00 98.62 98 VAL A O 1
ATOM 839 N N . LEU A 1 99 ? -0.424 -2.712 -3.545 1.00 98.75 99 LEU A N 1
ATOM 840 C CA . LEU A 1 99 ? -0.237 -1.871 -2.362 1.00 98.75 99 LEU A CA 1
ATOM 841 C C . LEU A 1 99 ? -0.930 -2.503 -1.155 1.00 98.75 99 LEU A C 1
ATOM 843 O O . LEU A 1 99 ? -2.136 -2.739 -1.170 1.00 98.75 99 LEU A O 1
ATOM 847 N N . ALA A 1 100 ? -0.183 -2.766 -0.093 1.00 98.81 100 ALA A N 1
ATOM 848 C CA . ALA A 1 100 ? -0.670 -3.417 1.115 1.00 98.81 100 ALA A CA 1
ATOM 849 C C . ALA A 1 100 ? -0.346 -2.578 2.351 1.00 98.81 100 ALA A C 1
ATOM 851 O O . ALA A 1 100 ? 0.666 -1.882 2.402 1.00 98.81 100 ALA A O 1
ATOM 852 N N . CYS A 1 101 ? -1.185 -2.644 3.384 1.00 98.75 101 CYS A N 1
ATOM 853 C CA . CYS A 1 101 ? -0.807 -2.072 4.668 1.00 98.75 101 CYS A CA 1
ATOM 854 C C . CYS A 1 101 ? 0.368 -2.861 5.261 1.00 98.75 101 CYS A C 1
ATOM 856 O O . CYS A 1 101 ? 0.522 -4.060 5.008 1.00 98.75 101 CYS A O 1
ATOM 858 N N . TYR A 1 102 ? 1.166 -2.192 6.094 1.00 98.00 102 TYR A N 1
ATOM 859 C CA . TYR A 1 102 ? 2.310 -2.808 6.770 1.00 98.00 102 TYR A CA 1
ATOM 860 C C . TYR A 1 102 ? 1.941 -4.117 7.482 1.00 98.00 102 TYR A C 1
ATOM 862 O O . TYR A 1 102 ? 2.691 -5.085 7.413 1.00 98.00 102 TYR A O 1
ATOM 870 N N . TYR A 1 103 ? 0.784 -4.160 8.148 1.00 98.25 103 TYR A N 1
ATOM 871 C CA . TYR A 1 103 ? 0.370 -5.326 8.925 1.00 98.25 103 TYR A CA 1
ATOM 872 C C . TYR A 1 103 ? 0.121 -6.548 8.044 1.00 98.25 103 TYR A C 1
ATOM 874 O O . TYR A 1 103 ? 0.631 -7.612 8.365 1.00 98.25 103 TYR A O 1
ATOM 882 N N . CYS A 1 104 ? -0.601 -6.396 6.929 1.00 98.50 104 CYS A N 1
ATOM 883 C CA . CYS A 1 104 ? -0.832 -7.494 5.990 1.00 98.50 104 CYS A CA 1
ATOM 884 C C . CYS A 1 104 ? 0.448 -7.912 5.270 1.00 98.50 104 CYS A C 1
ATOM 886 O O . CYS A 1 104 ? 0.722 -9.100 5.175 1.00 98.50 104 CYS A O 1
ATOM 888 N N . ASN A 1 105 ? 1.251 -6.953 4.800 1.00 98.25 105 ASN A N 1
ATOM 889 C CA . ASN A 1 105 ? 2.509 -7.254 4.112 1.00 98.25 105 ASN A CA 1
ATOM 890 C C . ASN A 1 105 ? 3.476 -8.014 5.041 1.00 98.25 105 ASN A C 1
ATOM 892 O O . ASN A 1 105 ? 3.992 -9.072 4.692 1.00 98.25 105 ASN A O 1
ATOM 896 N N . ASN A 1 106 ? 3.664 -7.526 6.270 1.00 97.06 106 ASN A N 1
ATOM 897 C CA . ASN A 1 106 ? 4.550 -8.169 7.238 1.00 97.06 106 ASN A CA 1
ATOM 898 C C . ASN A 1 106 ? 4.062 -9.562 7.667 1.00 97.06 106 ASN A C 1
ATOM 900 O O . ASN A 1 106 ? 4.889 -10.419 7.953 1.00 97.06 106 ASN A O 1
ATOM 904 N N . ASP A 1 107 ? 2.750 -9.764 7.755 1.00 97.00 107 ASP A N 1
ATOM 905 C CA . ASP A 1 107 ? 2.138 -11.034 8.156 1.00 97.00 107 ASP A CA 1
ATOM 906 C C . ASP A 1 107 ? 2.156 -12.069 7.021 1.00 97.00 107 ASP A C 1
ATOM 908 O O . ASP A 1 107 ? 2.542 -13.212 7.242 1.00 97.00 107 ASP A O 1
ATOM 9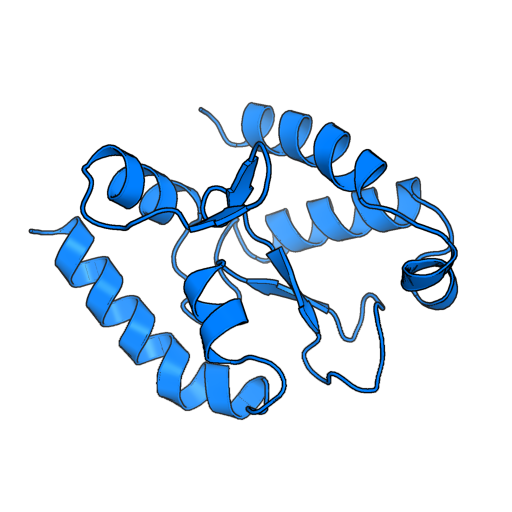12 N N . LYS A 1 108 ? 1.857 -11.655 5.781 1.00 97.25 108 LYS A N 1
ATOM 913 C CA . LYS A 1 108 ? 2.062 -12.493 4.590 1.00 97.25 108 LYS A CA 1
ATOM 914 C C . LYS A 1 108 ? 3.527 -12.922 4.473 1.00 97.25 108 LYS A C 1
ATOM 916 O O . LYS A 1 108 ? 3.813 -14.091 4.204 1.00 97.25 108 LYS A O 1
ATOM 921 N N . SER A 1 109 ? 4.448 -11.978 4.695 1.00 94.06 109 SER A N 1
ATOM 922 C CA . SER A 1 109 ? 5.892 -12.207 4.635 1.00 94.06 109 SER A CA 1
ATOM 923 C C . SER A 1 109 ? 6.310 -12.831 3.288 1.00 94.06 109 SER A C 1
ATOM 925 O O . SER A 1 109 ? 5.644 -12.696 2.255 1.00 94.06 109 SER A O 1
ATOM 927 N N . TYR A 1 110 ? 7.431 -13.542 3.296 1.00 92.00 110 TYR A N 1
ATOM 928 C CA . TYR A 1 110 ? 7.870 -14.386 2.192 1.00 92.00 110 TYR A CA 1
ATOM 929 C C . TYR A 1 110 ? 7.239 -15.786 2.219 1.00 92.00 110 TYR A C 1
ATOM 931 O O . TYR A 1 110 ? 7.490 -16.586 1.326 1.00 92.00 110 TYR A O 1
ATOM 939 N N . THR A 1 111 ? 6.440 -16.084 3.246 1.00 91.62 111 THR A N 1
ATOM 940 C CA . THR A 1 111 ? 6.018 -17.443 3.607 1.00 91.62 111 THR A CA 1
ATOM 941 C C . THR A 1 111 ? 4.644 -17.822 3.080 1.00 91.62 111 THR A C 1
ATOM 943 O O . THR A 1 111 ? 4.357 -19.008 2.949 1.00 91.62 111 THR A O 1
ATOM 946 N N . LEU A 1 112 ? 3.780 -16.841 2.810 1.00 93.81 112 LEU A N 1
ATOM 947 C CA . LEU A 1 112 ? 2.414 -17.082 2.358 1.00 93.81 112 LEU A CA 1
ATOM 948 C C . LEU A 1 112 ? 2.205 -16.583 0.930 1.00 93.81 112 LEU A C 1
ATOM 950 O O . LEU A 1 112 ? 2.713 -15.530 0.525 1.00 93.81 112 LEU A O 1
ATOM 954 N N . ASP A 1 113 ? 1.420 -17.357 0.188 1.00 94.88 113 ASP A N 1
ATOM 955 C CA . ASP A 1 113 ? 0.913 -16.987 -1.126 1.00 94.88 113 ASP A CA 1
ATOM 956 C C . ASP A 1 113 ? -0.049 -15.790 -1.028 1.00 94.88 113 ASP A C 1
ATOM 958 O O . ASP A 1 113 ? -0.779 -15.640 -0.047 1.00 94.88 113 ASP A O 1
ATOM 962 N N . SER A 1 114 ? -0.028 -14.920 -2.037 1.00 97.44 114 SER A N 1
ATOM 963 C CA . SER A 1 114 ? -0.825 -13.690 -2.053 1.00 97.44 114 SER A CA 1
ATOM 964 C C . SER A 1 114 ? -2.321 -13.958 -2.127 1.00 97.44 114 SER A C 1
ATOM 966 O O . SER A 1 114 ? -3.075 -13.375 -1.346 1.00 97.44 114 SER A O 1
ATOM 968 N N . GLU A 1 115 ? -2.752 -14.857 -3.011 1.00 97.44 115 GLU A N 1
ATOM 969 C CA . GLU A 1 115 ? -4.171 -15.145 -3.212 1.00 97.44 115 GLU A CA 1
ATOM 970 C C . GLU A 1 115 ? -4.746 -15.825 -1.972 1.00 97.44 115 GLU A C 1
ATOM 972 O O . GLU A 1 115 ? -5.737 -15.349 -1.418 1.00 97.44 115 GLU A O 1
ATOM 977 N N . LYS A 1 116 ? -4.044 -16.829 -1.432 1.00 97.12 116 LYS A N 1
ATOM 978 C CA . LYS A 1 116 ? -4.443 -17.484 -0.175 1.00 97.12 116 LYS A CA 1
ATOM 979 C C . LYS A 1 116 ? -4.441 -16.520 1.010 1.00 97.12 116 LYS A C 1
ATOM 981 O O . LYS A 1 116 ? -5.349 -16.557 1.839 1.00 97.12 116 LYS A O 1
ATOM 986 N N . TYR A 1 117 ? -3.441 -15.640 1.117 1.00 98.38 117 TYR A N 1
ATOM 987 C CA . TYR A 1 117 ? -3.420 -14.650 2.195 1.00 98.38 117 TYR A CA 1
ATOM 988 C C . TYR A 1 117 ? -4.619 -13.702 2.094 1.00 98.38 117 TYR A C 1
ATOM 990 O O . TYR A 1 117 ? -5.286 -13.422 3.095 1.00 98.38 117 TYR A O 1
ATOM 998 N N . LYS A 1 118 ? -4.914 -13.233 0.877 1.00 98.44 118 LYS A N 1
ATOM 999 C CA . LYS A 1 118 ? -6.067 -12.379 0.606 1.00 98.44 118 LYS A CA 1
ATOM 1000 C C . LYS A 1 118 ? -7.379 -13.074 0.942 1.00 98.44 118 LYS A C 1
ATOM 1002 O O . LYS A 1 118 ? -8.220 -12.443 1.563 1.00 98.44 118 LYS A O 1
ATOM 1007 N N . GLU A 1 119 ? -7.536 -14.336 0.566 1.00 98.31 119 GLU A N 1
ATOM 1008 C CA . GLU A 1 119 ? -8.766 -15.101 0.771 1.00 98.31 119 GLU A CA 1
ATOM 1009 C C . GLU A 1 119 ? -9.045 -15.364 2.257 1.00 98.31 119 GLU A C 1
ATOM 1011 O O . GLU A 1 119 ? -10.140 -15.086 2.740 1.00 98.31 119 GLU A O 1
ATOM 1016 N N . PHE A 1 120 ? -8.049 -15.842 3.010 1.00 97.75 120 PHE A N 1
ATOM 1017 C CA . PHE A 1 120 ? -8.277 -16.331 4.376 1.00 97.75 120 PHE A CA 1
ATOM 1018 C C . PHE A 1 120 ? -7.968 -15.298 5.471 1.00 97.75 120 PHE A C 1
ATOM 1020 O O . PHE A 1 120 ? -8.697 -15.182 6.461 1.00 97.75 120 PHE A O 1
ATOM 1027 N N . PHE A 1 121 ? -6.893 -14.521 5.321 1.00 98.19 121 PHE A N 1
ATOM 1028 C CA . PHE A 1 121 ? -6.412 -13.617 6.377 1.00 98.19 121 PHE A CA 1
ATOM 1029 C C . PHE A 1 121 ? -6.867 -12.171 6.166 1.00 98.19 121 PHE A C 1
ATOM 1031 O O . PHE A 1 121 ? -7.099 -11.452 7.143 1.00 98.19 121 PHE A O 1
ATOM 1038 N N . GLY A 1 122 ? -7.040 -11.751 4.910 1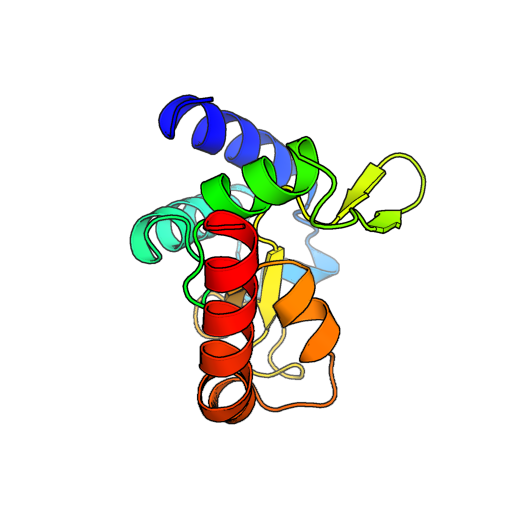.00 98.56 122 GLY A N 1
ATOM 1039 C CA . GLY A 1 122 ? -7.553 -10.431 4.536 1.00 98.56 122 GLY A CA 1
ATOM 1040 C C . GLY A 1 122 ? -8.877 -10.068 5.227 1.00 98.56 122 GLY A C 1
ATOM 1041 O O . GLY A 1 122 ? -8.903 -9.078 5.970 1.00 98.56 122 GLY A O 1
ATOM 1042 N N . PRO A 1 123 ? -9.949 -10.874 5.073 1.00 98.69 123 PRO A N 1
ATOM 1043 C CA . PRO A 1 123 ? -11.245 -10.626 5.704 1.00 98.69 123 PRO A CA 1
ATOM 1044 C C . PRO A 1 123 ? -11.164 -10.585 7.229 1.00 98.69 123 PRO A C 1
ATOM 1046 O O . PRO A 1 123 ? -11.708 -9.683 7.862 1.00 98.69 123 PRO A O 1
ATOM 1049 N N . THR A 1 124 ? -10.412 -11.505 7.835 1.00 98.38 124 THR A N 1
ATOM 1050 C CA . THR A 1 124 ? -10.222 -11.545 9.292 1.00 98.38 124 THR A CA 1
ATOM 1051 C C . THR A 1 124 ? -9.529 -10.278 9.801 1.00 98.38 124 THR A C 1
ATOM 1053 O O . THR A 1 124 ? -9.944 -9.687 10.801 1.00 98.38 124 THR A O 1
ATOM 1056 N N . ARG A 1 125 ? -8.508 -9.791 9.081 1.00 98.50 125 ARG A N 1
ATOM 1057 C CA . ARG A 1 125 ? -7.846 -8.519 9.397 1.00 98.50 125 ARG A CA 1
ATOM 1058 C C . ARG A 1 125 ? -8.811 -7.339 9.283 1.00 98.50 125 ARG A C 1
ATOM 1060 O O . ARG A 1 125 ? -8.777 -6.461 10.145 1.00 98.50 125 ARG A O 1
ATOM 1067 N N . LYS A 1 126 ? -9.662 -7.319 8.250 1.00 98.62 126 LYS A N 1
ATOM 1068 C CA . LYS A 1 126 ? -10.682 -6.277 8.061 1.00 98.62 126 LYS A CA 1
ATOM 1069 C C . LYS A 1 126 ? -11.648 -6.234 9.236 1.00 98.62 126 LYS A C 1
ATOM 1071 O O . LYS A 1 126 ? -11.840 -5.166 9.807 1.00 98.62 126 LYS A O 1
ATOM 1076 N N . LEU A 1 127 ? -12.177 -7.390 9.638 1.00 98.62 127 LEU A N 1
ATOM 1077 C CA . LEU A 1 127 ? -13.076 -7.513 10.788 1.00 98.62 127 LEU A CA 1
ATOM 1078 C C . LEU A 1 127 ? -12.436 -6.961 12.068 1.00 98.62 127 LEU A C 1
ATOM 1080 O O . LEU A 1 127 ? -13.071 -6.202 12.799 1.00 98.62 127 LEU A O 1
ATOM 1084 N N . PHE A 1 128 ? -11.165 -7.285 12.316 1.00 98.50 128 PHE A N 1
ATOM 1085 C CA . PHE A 1 128 ? -10.440 -6.761 13.472 1.00 98.50 128 PHE A CA 1
ATOM 1086 C C . PHE A 1 128 ? -10.267 -5.236 13.419 1.00 98.50 128 PHE A C 1
ATOM 1088 O O . PHE A 1 128 ? -10.524 -4.553 14.409 1.00 98.50 128 PHE A O 1
ATOM 1095 N N . PHE A 1 129 ? -9.866 -4.676 12.274 1.00 98.56 129 PHE A N 1
ATOM 1096 C CA . PHE A 1 129 ? -9.738 -3.222 12.138 1.00 98.56 129 PHE A CA 1
ATOM 1097 C C . PHE A 1 129 ? -11.090 -2.514 12.266 1.00 98.56 129 PHE A C 1
ATOM 1099 O O . PHE A 1 129 ? -11.160 -1.486 12.931 1.00 98.56 129 PHE A O 1
ATOM 1106 N N . ASP A 1 130 ? -12.172 -3.090 11.745 1.00 98.44 130 ASP A N 1
ATOM 1107 C CA . ASP A 1 130 ? -13.523 -2.542 11.901 1.00 98.44 130 ASP A CA 1
ATOM 1108 C C . ASP A 1 130 ? -13.989 -2.535 13.358 1.00 98.44 130 ASP A C 1
ATOM 1110 O O . ASP A 1 130 ? -14.617 -1.573 13.803 1.00 98.44 130 ASP A O 1
ATOM 1114 N N . PHE A 1 131 ? -13.651 -3.575 14.122 1.00 98.50 131 PHE A N 1
ATOM 1115 C CA . PHE A 1 131 ? -13.872 -3.599 15.567 1.00 98.50 131 PHE A CA 1
ATOM 1116 C C . PHE A 1 131 ? -13.090 -2.481 16.279 1.00 98.50 131 PHE A C 1
ATOM 1118 O O . PHE A 1 131 ? -13.636 -1.778 17.131 1.00 98.50 131 PHE A O 1
ATOM 1125 N N . LEU A 1 132 ? -11.827 -2.256 15.903 1.00 98.25 132 LEU A N 1
ATOM 1126 C CA . LEU A 1 132 ? -11.031 -1.170 16.479 1.00 98.25 132 LEU A CA 1
ATOM 1127 C C . LEU A 1 132 ? -11.560 0.222 16.105 1.00 98.25 132 LEU A C 1
ATOM 1129 O O . LEU A 1 132 ? -11.450 1.141 16.909 1.00 98.25 132 LEU A O 1
ATOM 1133 N N . ILE A 1 133 ? -12.133 0.395 14.913 1.00 96.88 133 ILE A N 1
ATOM 1134 C CA . ILE A 1 133 ? -12.705 1.680 14.477 1.00 96.88 133 ILE A CA 1
ATOM 1135 C C . ILE A 1 133 ? -13.965 2.020 15.281 1.00 96.88 133 ILE A C 1
ATOM 1137 O O . ILE A 1 133 ? -14.178 3.183 15.609 1.00 96.88 133 ILE A O 1
ATOM 1141 N N . LYS A 1 134 ? -14.786 1.011 15.598 1.00 94.94 134 LYS A N 1
ATOM 1142 C CA . LYS A 1 134 ? -16.065 1.177 16.310 1.00 94.94 134 LYS A CA 1
ATOM 1143 C C . LYS A 1 134 ? -15.945 1.223 17.835 1.00 94.94 134 LYS A C 1
ATOM 1145 O O . LYS A 1 134 ? -16.866 1.720 18.478 1.00 94.94 134 LYS A O 1
ATOM 1150 N N . SER A 1 135 ? -14.884 0.641 18.399 1.00 87.69 135 SER A N 1
ATOM 1151 C CA . SER A 1 135 ? -14.588 0.724 19.842 1.00 87.69 135 SER A CA 1
ATOM 1152 C C . SER A 1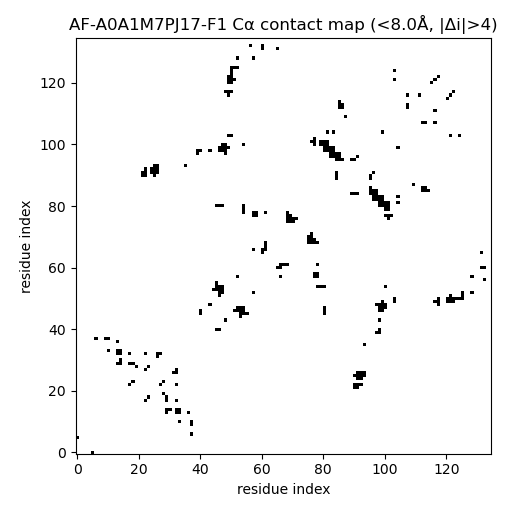 135 ? -14.115 2.113 20.249 1.00 87.69 135 SER A C 1
ATOM 1154 O O . SER A 1 135 ? -13.861 2.308 21.449 1.00 87.69 135 SER A O 1
#

Foldseek 3Di:
DDPVVVLVVLLVVQLVVDDCVFACVAAVHSVSRSVLVSVLCVVLVCAFPQQSDHLVLQVVCVVVVVDDWDDDDPDTAFSHWDWAFQQPVVTDHSVGIHTHGPVLRVVCDNPHHNVVSSVPVNNVVNVVSVVSSVD

Radius of gyration: 14.7 Å; Cα contacts (8 Å, |Δi|>4): 174; chains: 1; bounding box: 35×34×36 Å

Nearest PDB structures (foldseek):
  3ldy-assembly1_A  TM=8.872E-01  e=6.357E-04  Aquipseudomonas alcaligenes
  8j07-assembly1_c2  TM=5.257E-01  e=3.727E+00  Homo sapiens

Solvent-accessible surface area (backbone atoms only — not comparable to full-atom values): 7549 Å² total; per-residue (Å²): 134,57,72,66,63,50,49,57,53,45,48,60,51,44,44,70,68,54,44,66,95,66,29,40,91,46,24,85,38,48,64,53,42,30,52,48,51,54,52,50,38,59,75,46,68,49,21,18,72,43,40,62,50,38,50,67,59,56,38,51,35,38,75,70,65,76,38,84,68,46,80,48,94,97,48,67,46,49,83,53,70,37,85,38,50,47,49,76,87,71,46,50,26,78,92,35,46,46,45,21,34,41,69,58,46,65,68,38,50,93,82,44,56,42,66,62,38,32,69,66,49,9,57,55,51,31,54,52,51,53,51,62,72,74,104

Mean predicted aligned error: 2.61 Å

Secondary structure (DSSP, 8-state):
--HHHHHHHHHHHHHHH--HHHHTTT-SSHHHHHHHHHHHHHHTTTB-TTT--BHHHHHHHHHTTSS--EEETTEEESSSEEEEESSGGG-S-TTTEEEEEHHHHHHHTTTS-HHHIIIIIHHHHHHHHHHHHH-

Sequence (135 aa):
MNRTDFIENEKIRVLKLYTSQKHIEGFQSKYKFMEWFINQLNKQDFKCYYCETSIFDIRELMEKEKLKKRKIGHGFRGPILEIDKMNNDLGYRPSNCVLACYYCNNDKSYTLDSEKYKEFFGPTRKLFFDFLIKS

pLDDT: mean 96.47, std 2.95, range [79.0, 98.88]